Protein AF-A0A9E1DV16-F1 (afdb_monomer_lite)

Structure (mmCIF, N/CA/C/O backbone):
data_AF-A0A9E1DV16-F1
#
_entry.id   AF-A0A9E1DV16-F1
#
loop_
_atom_site.group_PDB
_atom_site.id
_atom_site.type_symbol
_atom_site.label_atom_id
_atom_site.label_alt_id
_atom_site.label_comp_id
_atom_site.label_asym_id
_atom_site.label_entity_id
_atom_site.label_seq_id
_atom_site.pdbx_PDB_ins_code
_atom_site.Cartn_x
_atom_site.Cartn_y
_atom_site.Cartn_z
_atom_site.occupancy
_atom_site.B_iso_or_equiv
_atom_site.auth_seq_id
_atom_site.auth_comp_id
_atom_site.auth_asym_id
_atom_site.auth_atom_id
_atom_site.pdbx_PDB_model_num
ATOM 1 N N . MET A 1 1 ? 3.325 21.677 4.084 1.00 32.19 1 MET A N 1
ATOM 2 C CA . MET A 1 1 ? 2.913 20.753 3.004 1.00 32.19 1 MET A CA 1
ATOM 3 C C . MET A 1 1 ? 4.189 20.144 2.440 1.00 32.19 1 MET A C 1
ATOM 5 O O . MET A 1 1 ? 4.919 20.843 1.748 1.00 32.19 1 MET A O 1
ATOM 9 N N . ASN A 1 2 ? 4.551 18.934 2.876 1.00 32.25 2 ASN A N 1
ATOM 10 C CA . ASN A 1 2 ? 5.851 18.340 2.553 1.00 32.25 2 ASN A CA 1
ATOM 11 C C . ASN A 1 2 ? 5.896 17.967 1.065 1.00 32.25 2 ASN A C 1
ATOM 13 O O . ASN A 1 2 ? 5.214 17.044 0.627 1.00 32.25 2 ASN A O 1
ATOM 17 N N . LYS A 1 3 ? 6.683 18.717 0.291 1.00 39.72 3 LYS A N 1
ATOM 18 C CA . LYS A 1 3 ? 7.217 18.258 -0.993 1.00 39.72 3 LYS A CA 1
ATOM 19 C C . LYS A 1 3 ? 8.236 17.147 -0.678 1.00 39.72 3 LYS A C 1
ATOM 21 O O . LYS A 1 3 ? 8.981 17.289 0.282 1.00 39.72 3 LYS A O 1
ATOM 26 N N . ASP A 1 4 ? 8.235 16.067 -1.462 1.00 52.50 4 ASP A N 1
ATOM 27 C CA . ASP A 1 4 ? 9.282 15.019 -1.526 1.00 52.50 4 ASP A CA 1
ATOM 28 C C . ASP A 1 4 ? 9.146 13.708 -0.717 1.00 52.50 4 ASP A C 1
ATOM 30 O O . ASP A 1 4 ? 10.133 12.990 -0.562 1.00 52.50 4 ASP A O 1
ATOM 34 N N . SER A 1 5 ? 7.956 13.265 -0.287 1.00 61.31 5 SER A N 1
ATOM 35 C CA . SER A 1 5 ? 7.841 11.935 0.361 1.00 61.31 5 SER A CA 1
ATOM 36 C C . SER A 1 5 ? 8.059 10.742 -0.589 1.00 61.31 5 SER A C 1
ATOM 38 O O . SER A 1 5 ? 8.352 9.639 -0.138 1.00 61.31 5 SER A O 1
ATOM 40 N N . GLY A 1 6 ? 7.949 10.913 -1.912 1.00 81.56 6 GLY A N 1
ATOM 41 C CA . GLY A 1 6 ? 8.072 9.809 -2.882 1.00 81.56 6 GLY A CA 1
ATOM 42 C C . GLY A 1 6 ? 6.940 8.771 -2.812 1.00 81.56 6 GLY A C 1
ATOM 43 O O . GLY A 1 6 ? 6.903 7.868 -3.638 1.00 81.56 6 GLY A O 1
ATOM 44 N N . PHE A 1 7 ? 5.998 8.930 -1.881 1.00 88.56 7 PHE A N 1
ATOM 45 C CA . PHE A 1 7 ? 4.775 8.146 -1.751 1.00 88.56 7 PHE A CA 1
ATOM 46 C C . PHE A 1 7 ? 3.690 8.946 -1.003 1.00 88.56 7 PHE A C 1
ATOM 48 O O . PHE A 1 7 ? 3.983 9.950 -0.348 1.00 88.56 7 PHE A O 1
ATOM 55 N N . ILE A 1 8 ? 2.446 8.482 -1.084 1.00 91.94 8 ILE A N 1
ATOM 56 C CA . ILE A 1 8 ? 1.288 8.913 -0.293 1.00 91.94 8 ILE A CA 1
ATOM 57 C C . ILE A 1 8 ? 0.661 7.650 0.301 1.00 91.94 8 ILE A C 1
ATOM 59 O O . ILE A 1 8 ? 0.519 6.657 -0.406 1.00 91.94 8 ILE A O 1
ATOM 63 N N . VAL A 1 9 ? 0.286 7.682 1.578 1.00 92.69 9 VAL A N 1
ATOM 64 C CA . VAL A 1 9 ? -0.544 6.651 2.217 1.00 92.69 9 VAL A CA 1
ATOM 65 C C . VAL A 1 9 ? -1.656 7.369 2.975 1.00 92.69 9 VAL A C 1
ATOM 67 O O . VAL A 1 9 ? -1.385 8.375 3.628 1.00 92.69 9 VAL A O 1
ATOM 70 N N . LYS A 1 10 ? -2.894 6.890 2.860 1.00 93.81 10 LYS A N 1
ATOM 71 C CA . LYS A 1 10 ? -4.089 7.492 3.465 1.00 93.81 10 LYS A CA 1
ATOM 72 C C . LYS A 1 10 ? -5.053 6.420 3.945 1.00 93.81 10 LYS A C 1
ATOM 74 O O . LYS A 1 10 ? -5.087 5.326 3.387 1.00 93.81 10 LYS A O 1
ATOM 79 N N . LEU A 1 11 ? -5.879 6.757 4.928 1.00 93.44 11 LEU A N 1
ATOM 80 C CA . LEU A 1 11 ? -7.037 5.947 5.288 1.00 93.44 11 LEU A CA 1
ATOM 81 C C . LEU A 1 11 ? -8.222 6.385 4.432 1.00 93.44 11 LEU A C 1
ATOM 83 O O . LEU A 1 11 ? -8.508 7.576 4.324 1.00 93.44 11 LEU A O 1
ATOM 87 N N . GLN A 1 12 ? -8.886 5.423 3.802 1.00 92.44 12 GLN A N 1
ATOM 88 C CA . GLN A 1 12 ? -10.090 5.640 3.011 1.00 92.44 12 GLN A CA 1
ATOM 89 C C . GLN A 1 12 ? -11.284 4.979 3.677 1.00 92.44 12 GLN A C 1
ATOM 91 O O . GLN A 1 12 ? -11.212 3.821 4.083 1.00 92.44 12 GLN A O 1
ATOM 96 N N . GLN A 1 13 ? -12.400 5.695 3.712 1.00 90.38 13 GLN A N 1
ATOM 97 C CA . GLN A 1 13 ? -13.663 5.213 4.250 1.00 90.38 13 GLN A CA 1
ATOM 98 C C . GLN A 1 13 ? -14.771 5.437 3.228 1.00 90.38 13 GLN A C 1
ATOM 100 O O . GLN A 1 13 ? -14.911 6.523 2.660 1.00 90.38 13 GLN A O 1
ATOM 105 N N . LYS A 1 14 ? -15.575 4.401 2.995 1.00 87.69 14 LYS A N 1
ATOM 106 C CA . LYS A 1 14 ? -16.737 4.493 2.113 1.00 87.69 14 LYS A CA 1
ATOM 107 C C . LYS A 1 14 ? -17.870 5.219 2.832 1.00 87.69 14 LYS A C 1
ATOM 109 O O . LYS A 1 14 ? -18.203 4.870 3.962 1.00 87.69 14 LYS A O 1
ATOM 114 N N . MET A 1 15 ? -18.488 6.185 2.163 1.00 86.81 15 MET A N 1
ATOM 115 C CA . MET A 1 15 ? -19.558 7.022 2.699 1.00 86.81 15 MET A CA 1
ATOM 116 C C . MET A 1 15 ? -20.834 6.860 1.876 1.00 86.81 15 MET A C 1
ATOM 118 O O . MET A 1 15 ? -20.827 7.014 0.658 1.00 86.81 15 MET A O 1
ATOM 122 N N . LYS A 1 16 ? -21.960 6.622 2.543 1.00 83.88 16 LYS A N 1
ATOM 123 C CA . LYS A 1 16 ? -23.297 6.642 1.945 1.00 83.88 16 LYS A CA 1
ATOM 124 C C . LYS A 1 16 ? -24.150 7.634 2.718 1.00 83.88 16 LYS A C 1
ATOM 126 O O . LYS A 1 16 ? -24.220 7.558 3.941 1.00 83.88 16 LYS A O 1
ATOM 131 N N . ASP A 1 17 ? -24.741 8.594 2.012 1.00 84.75 17 ASP A N 1
ATOM 132 C CA . ASP A 1 17 ? -25.580 9.646 2.603 1.00 84.75 17 ASP A CA 1
ATOM 133 C C . ASP A 1 17 ? -24.883 10.402 3.756 1.00 84.75 17 ASP A C 1
ATOM 135 O O . ASP A 1 17 ? -25.470 10.693 4.797 1.00 84.75 17 ASP A O 1
ATOM 139 N N . GLY A 1 18 ? -23.579 10.671 3.597 1.00 80.81 18 GLY A N 1
ATOM 140 C CA . GLY A 1 18 ? -22.757 11.360 4.599 1.00 80.81 18 GLY A CA 1
ATOM 141 C C . GLY A 1 18 ? -22.379 10.515 5.821 1.00 80.81 18 GLY A C 1
ATOM 142 O O . GLY A 1 18 ? -21.783 11.045 6.756 1.00 80.81 18 GLY A O 1
ATOM 143 N N . ARG A 1 19 ? -22.683 9.212 5.825 1.00 80.81 19 ARG A N 1
ATOM 144 C CA . ARG A 1 19 ? -22.344 8.288 6.915 1.00 80.81 19 ARG A CA 1
ATOM 145 C C . ARG A 1 19 ? -21.370 7.206 6.455 1.00 80.81 19 ARG A C 1
ATOM 147 O O . ARG A 1 19 ? -21.507 6.723 5.329 1.00 80.81 19 ARG A O 1
ATOM 154 N N . PRO A 1 20 ? -20.441 6.774 7.320 1.00 82.25 20 PRO A N 1
ATOM 155 C CA . PRO A 1 20 ? -19.632 5.594 7.068 1.00 82.25 20 PRO A CA 1
ATOM 156 C C . PRO A 1 20 ? -20.463 4.360 6.733 1.00 82.25 20 PRO A C 1
ATOM 158 O O . PRO A 1 20 ? -21.436 4.043 7.419 1.00 82.25 20 PRO A O 1
ATOM 161 N N . VAL A 1 21 ? -20.046 3.637 5.701 1.00 85.38 21 VAL A N 1
ATOM 162 C CA . VAL A 1 21 ? -20.566 2.310 5.380 1.00 85.38 21 VAL A CA 1
ATOM 163 C C . VAL A 1 21 ? -19.665 1.283 6.045 1.00 85.38 21 VAL A C 1
ATOM 165 O O . VAL A 1 21 ? -18.453 1.302 5.845 1.00 85.38 21 VAL A O 1
ATOM 168 N N . ALA A 1 22 ? -20.253 0.363 6.810 1.00 80.69 22 ALA A N 1
ATOM 169 C CA . ALA A 1 22 ? -19.508 -0.765 7.352 1.00 80.69 22 ALA A CA 1
ATOM 170 C C . ALA A 1 22 ? -18.920 -1.601 6.204 1.00 80.69 22 ALA A C 1
ATOM 172 O O . ALA A 1 22 ? -19.606 -1.927 5.233 1.00 80.69 22 ALA A O 1
ATOM 173 N N . GLN A 1 23 ? -17.633 -1.916 6.307 1.00 80.75 23 GLN A N 1
ATOM 174 C CA . GLN A 1 23 ? -16.916 -2.743 5.335 1.00 80.75 23 GLN A CA 1
ATOM 175 C C . GLN A 1 23 ? -16.410 -4.054 5.960 1.00 80.75 23 GLN A C 1
ATOM 177 O O . GLN A 1 23 ? -15.873 -4.893 5.247 1.00 80.75 23 GLN A O 1
ATOM 182 N N . SER A 1 24 ? -16.629 -4.240 7.269 1.00 86.06 24 SER A N 1
ATOM 183 C CA . SER A 1 24 ? -16.252 -5.431 8.042 1.00 86.06 24 SER A CA 1
ATOM 184 C C . SER A 1 24 ? -14.796 -5.861 7.839 1.00 86.06 24 SER A C 1
ATOM 186 O O . SER A 1 24 ? -14.503 -7.055 7.789 1.00 86.06 24 SER A O 1
ATOM 188 N N . TYR A 1 25 ? -13.881 -4.897 7.714 1.00 92.38 25 TYR A N 1
ATOM 189 C CA . TYR A 1 25 ? -12.456 -5.195 7.655 1.00 92.38 25 TYR A CA 1
ATOM 190 C C . TYR A 1 25 ? -11.948 -5.630 9.030 1.00 92.38 25 TYR A C 1
ATOM 192 O O . TYR A 1 25 ? -12.377 -5.102 10.059 1.00 92.38 25 TYR A O 1
ATOM 200 N N . SER A 1 26 ? -10.991 -6.554 9.053 1.00 93.62 26 SER A N 1
ATOM 201 C CA . SER A 1 26 ? -10.311 -6.985 10.275 1.00 93.62 26 SER A CA 1
ATOM 202 C C . SER A 1 26 ? -9.167 -6.024 10.622 1.00 93.62 26 SER A C 1
ATOM 204 O O . SER A 1 26 ? -7.994 -6.399 10.647 1.00 93.62 26 SER A O 1
ATOM 206 N N . HIS A 1 27 ? -9.525 -4.763 10.862 1.00 91.44 27 HIS A N 1
ATOM 207 C CA . HIS A 1 27 ? -8.625 -3.700 11.302 1.00 91.44 27 HIS A CA 1
ATOM 208 C C . HIS A 1 27 ? -8.948 -3.250 12.739 1.00 91.44 27 HIS A C 1
ATOM 210 O O . HIS A 1 27 ? -10.110 -3.325 13.151 1.00 91.44 27 HIS A O 1
ATOM 216 N N . PRO A 1 28 ? -7.956 -2.757 13.506 1.00 94.38 28 PRO A N 1
ATOM 217 C CA . PRO A 1 28 ? -6.551 -2.571 13.130 1.00 94.38 28 PRO A CA 1
ATOM 218 C C . PRO A 1 28 ? -5.801 -3.895 12.945 1.00 94.38 28 PRO A C 1
ATOM 220 O O . PRO A 1 28 ? -6.129 -4.900 13.569 1.00 94.38 28 PRO A O 1
ATOM 223 N N . ALA A 1 29 ? -4.782 -3.890 12.085 1.00 94.62 29 ALA A N 1
ATOM 224 C CA . ALA A 1 29 ? -3.950 -5.059 11.806 1.00 94.62 29 ALA A CA 1
ATOM 225 C C . ALA A 1 29 ? -2.467 -4.746 12.056 1.00 94.62 29 ALA A C 1
ATOM 227 O O . ALA A 1 29 ? -1.912 -3.827 11.453 1.00 94.62 29 ALA A O 1
ATOM 228 N N . ASP A 1 30 ? -1.814 -5.524 12.925 1.00 95.50 30 ASP A N 1
ATOM 229 C CA . ASP A 1 30 ? -0.396 -5.352 13.275 1.00 95.50 30 ASP A CA 1
ATOM 230 C C . ASP A 1 30 ? 0.499 -6.181 12.341 1.00 95.50 30 ASP A C 1
ATOM 232 O O . ASP A 1 30 ? 1.106 -7.178 12.730 1.00 95.50 30 ASP A O 1
ATOM 236 N N . ILE A 1 31 ? 0.534 -5.798 11.062 1.00 95.75 31 ILE A N 1
ATOM 237 C CA . ILE A 1 31 ? 1.433 -6.420 10.085 1.00 95.75 31 ILE A CA 1
ATOM 238 C C . ILE A 1 31 ? 2.785 -5.712 10.157 1.00 95.75 31 ILE A C 1
ATOM 240 O O . ILE A 1 31 ? 2.899 -4.519 9.857 1.00 95.75 31 ILE A O 1
ATOM 244 N N . GLY A 1 32 ? 3.817 -6.455 10.559 1.00 96.69 32 GLY A N 1
ATOM 245 C CA . GLY A 1 32 ? 5.169 -5.926 10.713 1.00 96.69 32 GLY A CA 1
ATOM 246 C C . GLY A 1 32 ? 5.750 -5.372 9.408 1.00 96.69 32 GLY A C 1
ATOM 247 O O . GLY A 1 32 ? 5.523 -5.913 8.325 1.00 96.69 32 GLY A O 1
ATOM 248 N N . THR A 1 33 ? 6.546 -4.306 9.526 1.00 97.56 33 THR A N 1
ATOM 249 C CA . THR A 1 33 ? 7.233 -3.657 8.397 1.00 97.56 33 THR A CA 1
ATOM 250 C C . THR A 1 33 ? 8.054 -4.641 7.568 1.00 97.56 33 THR A C 1
ATOM 252 O O . THR A 1 33 ? 8.051 -4.543 6.346 1.00 97.56 33 THR A O 1
ATOM 255 N N . GLU A 1 34 ? 8.738 -5.591 8.211 1.00 97.56 34 GLU A N 1
ATOM 256 C CA . GLU A 1 34 ? 9.531 -6.604 7.509 1.00 97.56 34 GLU A CA 1
ATOM 257 C C . GLU A 1 34 ? 8.634 -7.474 6.626 1.00 97.56 34 GLU A C 1
ATOM 259 O O . GLU A 1 34 ? 8.857 -7.535 5.424 1.00 97.56 34 GLU A O 1
ATOM 264 N N . ASN A 1 35 ? 7.551 -8.035 7.169 1.00 97.00 35 ASN A N 1
ATOM 265 C CA . ASN A 1 35 ? 6.607 -8.852 6.398 1.00 97.00 35 ASN A CA 1
ATOM 266 C C . ASN A 1 35 ? 6.021 -8.093 5.197 1.00 97.00 35 ASN A C 1
ATOM 268 O O . ASN A 1 35 ? 5.896 -8.661 4.116 1.00 97.00 35 ASN A O 1
ATOM 272 N N . LEU A 1 36 ? 5.705 -6.803 5.357 1.00 97.62 36 LEU A N 1
ATOM 273 C CA . LEU A 1 36 ? 5.242 -5.962 4.247 1.00 97.62 36 LEU A CA 1
ATOM 274 C C . LEU A 1 36 ? 6.338 -5.695 3.215 1.00 97.62 36 LEU A C 1
ATOM 276 O O . LEU A 1 36 ? 6.053 -5.661 2.022 1.00 97.62 36 LEU A O 1
ATOM 280 N N . ALA A 1 37 ? 7.584 -5.504 3.651 1.00 97.75 37 ALA A N 1
ATOM 281 C CA . ALA A 1 37 ? 8.705 -5.316 2.741 1.00 97.75 37 ALA A CA 1
ATOM 282 C C . ALA A 1 37 ? 8.963 -6.577 1.905 1.00 97.75 37 ALA A C 1
ATOM 284 O O . ALA A 1 37 ? 9.121 -6.472 0.691 1.00 97.75 37 ALA A O 1
ATOM 285 N N . TRP A 1 38 ? 8.933 -7.751 2.541 1.00 97.06 38 TRP A N 1
ATOM 286 C CA . TRP A 1 38 ? 9.001 -9.048 1.868 1.00 97.06 38 TRP A CA 1
ATOM 287 C C . TRP A 1 38 ? 7.840 -9.226 0.887 1.00 97.06 38 TRP A C 1
ATOM 289 O O . TRP A 1 38 ? 8.073 -9.514 -0.282 1.00 97.06 38 TRP A O 1
ATOM 299 N N . PHE A 1 39 ? 6.606 -8.954 1.322 1.00 96.50 39 PHE A N 1
ATOM 300 C CA . PHE A 1 39 ? 5.430 -9.022 0.455 1.00 96.50 39 PHE A CA 1
ATOM 301 C C . PHE A 1 39 ? 5.575 -8.130 -0.782 1.00 96.50 39 PHE A C 1
ATOM 303 O O . PHE A 1 39 ? 5.403 -8.609 -1.894 1.00 96.50 39 PHE A O 1
ATOM 310 N N . PHE A 1 40 ? 5.932 -6.851 -0.622 1.00 97.06 40 PHE A N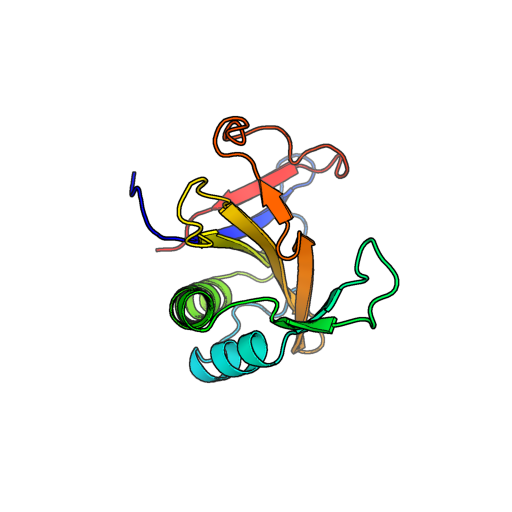 1
ATOM 311 C CA . PHE A 1 40 ? 6.084 -5.938 -1.759 1.00 97.06 40 PHE A CA 1
ATOM 312 C C . PHE A 1 40 ? 7.251 -6.297 -2.684 1.00 97.06 40 PHE A C 1
ATOM 314 O O . PHE A 1 40 ? 7.184 -5.977 -3.870 1.00 97.06 40 PHE A O 1
ATOM 321 N N . ASN A 1 41 ? 8.303 -6.929 -2.159 1.00 96.94 41 ASN A N 1
ATOM 322 C CA . ASN A 1 41 ? 9.438 -7.399 -2.949 1.00 96.94 41 ASN A CA 1
ATOM 323 C C . ASN A 1 41 ? 9.054 -8.541 -3.899 1.00 96.94 41 ASN A C 1
ATOM 325 O O . ASN A 1 41 ? 9.562 -8.590 -5.016 1.00 96.94 41 ASN A O 1
ATOM 329 N N . ASP A 1 42 ? 8.138 -9.409 -3.476 1.00 96.62 42 ASP A N 1
ATOM 330 C CA . ASP A 1 42 ? 7.688 -10.563 -4.263 1.00 96.62 42 ASP A CA 1
ATOM 331 C C . ASP A 1 42 ? 6.628 -10.208 -5.320 1.00 96.62 42 ASP A C 1
ATOM 333 O O . ASP A 1 42 ? 6.243 -11.054 -6.126 1.00 96.62 42 ASP A O 1
ATOM 337 N N . LEU A 1 43 ? 6.148 -8.960 -5.359 1.00 96.00 43 LEU A N 1
ATOM 338 C CA . LEU A 1 43 ? 5.161 -8.542 -6.352 1.00 96.00 43 LEU A CA 1
ATOM 339 C C . LEU A 1 43 ? 5.821 -8.221 -7.691 1.00 96.00 43 LEU A C 1
ATOM 341 O O . LEU A 1 43 ? 6.546 -7.230 -7.838 1.00 96.00 43 LEU A O 1
ATOM 345 N N . SER A 1 44 ? 5.461 -9.001 -8.704 1.00 95.19 44 SER A N 1
ATOM 346 C CA . SER A 1 44 ? 5.847 -8.800 -10.094 1.00 95.19 44 SER A CA 1
ATOM 347 C C . SER A 1 44 ? 4.631 -8.751 -11.023 1.00 95.19 44 SER A C 1
ATOM 349 O O . SER A 1 44 ? 3.510 -9.113 -10.664 1.00 95.19 44 SER A O 1
ATOM 351 N N . TYR A 1 45 ? 4.840 -8.241 -12.232 1.00 90.94 45 TYR A N 1
ATOM 352 C CA . TYR A 1 45 ? 3.866 -8.269 -13.316 1.00 90.94 45 TYR A CA 1
ATOM 353 C C . TYR A 1 45 ? 4.570 -8.589 -14.633 1.00 90.94 45 TYR A C 1
ATOM 355 O O . TYR A 1 45 ? 5.728 -8.224 -14.843 1.00 90.94 45 TYR A O 1
ATOM 363 N N . MET A 1 46 ? 3.854 -9.243 -15.543 1.00 90.25 46 MET A N 1
ATOM 364 C CA . MET A 1 46 ? 4.350 -9.502 -16.892 1.00 90.25 46 MET A CA 1
ATOM 365 C C . MET A 1 46 ? 4.108 -8.277 -17.769 1.00 90.25 46 MET A C 1
ATOM 367 O O . MET A 1 46 ? 2.981 -7.792 -17.879 1.00 90.25 46 MET A O 1
ATOM 371 N N . THR A 1 47 ? 5.154 -7.776 -18.422 1.00 84.00 47 THR A N 1
ATOM 372 C CA . THR A 1 47 ? 5.010 -6.777 -19.480 1.00 84.00 47 THR A CA 1
ATOM 373 C C . THR A 1 47 ? 5.019 -7.462 -20.839 1.00 84.00 47 THR A C 1
ATOM 375 O O . THR A 1 47 ? 5.892 -8.275 -21.142 1.00 84.00 47 THR A O 1
ATOM 378 N N . THR A 1 48 ? 4.032 -7.135 -21.672 1.00 73.94 48 THR A N 1
ATOM 379 C CA . THR A 1 48 ? 4.041 -7.524 -23.082 1.00 73.94 48 THR A CA 1
ATOM 380 C C . THR A 1 48 ? 4.766 -6.431 -23.867 1.00 73.94 48 THR A C 1
ATOM 382 O O . THR A 1 48 ? 4.291 -5.289 -23.899 1.00 73.94 48 THR A O 1
ATOM 385 N N . PRO A 1 49 ? 5.928 -6.716 -24.470 1.00 69.62 49 PRO A N 1
ATOM 386 C CA . PRO A 1 49 ? 6.621 -5.731 -25.286 1.00 69.62 49 PRO A CA 1
ATOM 387 C C . PRO A 1 49 ? 5.781 -5.350 -26.513 1.00 69.62 49 PRO A C 1
ATOM 389 O O . PRO A 1 49 ? 4.989 -6.131 -27.032 1.00 69.62 49 PRO A O 1
ATOM 392 N N . ARG A 1 50 ? 5.969 -4.117 -26.999 1.00 63.59 50 ARG A N 1
ATOM 393 C CA . ARG A 1 50 ? 5.287 -3.597 -28.202 1.00 63.59 50 ARG A CA 1
ATOM 394 C C . ARG A 1 50 ?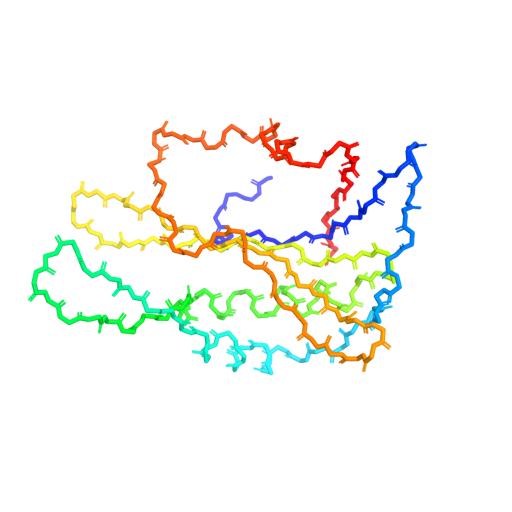 5.823 -4.189 -29.520 1.00 63.59 50 ARG A C 1
ATOM 396 O O . ARG A 1 50 ? 5.319 -3.838 -30.579 1.00 63.59 50 ARG A O 1
ATOM 403 N N . LEU A 1 51 ? 6.844 -5.045 -29.466 1.00 62.84 51 LEU A N 1
ATOM 404 C CA . LEU A 1 51 ? 7.483 -5.705 -30.611 1.00 62.84 51 LEU A CA 1
ATOM 405 C C . LEU A 1 51 ? 7.717 -7.195 -30.294 1.00 62.84 51 LEU A C 1
ATOM 407 O O . LEU A 1 51 ? 7.460 -7.593 -29.164 1.00 62.84 51 LEU A O 1
ATOM 411 N N . LEU A 1 52 ? 8.217 -7.971 -31.271 1.00 62.25 52 LEU A N 1
ATOM 412 C CA . LEU A 1 52 ? 8.556 -9.418 -31.263 1.00 62.25 52 LEU A CA 1
ATOM 413 C C . LEU A 1 52 ? 9.568 -9.871 -30.175 1.00 62.25 52 LEU A C 1
ATOM 415 O O . LEU A 1 52 ? 10.462 -10.670 -30.437 1.00 62.25 52 LEU A O 1
ATOM 419 N N . SER A 1 53 ? 9.488 -9.333 -28.968 1.00 68.62 53 SER A N 1
ATOM 420 C CA . SER A 1 53 ? 10.280 -9.749 -27.818 1.00 68.62 53 SER A CA 1
ATOM 421 C C . SER A 1 53 ? 9.421 -10.607 -26.894 1.00 68.62 53 SER A C 1
ATOM 423 O O . SER A 1 53 ? 8.193 -10.504 -26.893 1.00 68.62 53 SER A O 1
ATOM 425 N N . ASP A 1 54 ? 10.074 -11.453 -26.107 1.00 77.75 54 ASP A N 1
ATOM 426 C CA . ASP A 1 54 ? 9.391 -12.266 -25.109 1.00 77.75 54 ASP A CA 1
ATOM 427 C C . ASP A 1 54 ? 8.813 -11.387 -23.993 1.00 77.75 54 ASP A C 1
ATOM 429 O O . ASP A 1 54 ? 9.304 -10.287 -23.714 1.00 77.75 54 ASP A O 1
ATOM 433 N N . SER A 1 55 ? 7.745 -11.867 -23.355 1.00 83.38 55 SER A N 1
ATOM 434 C CA . SER A 1 55 ? 7.214 -11.240 -22.147 1.00 83.38 55 SER A CA 1
ATOM 435 C C . SER A 1 55 ? 8.302 -11.156 -21.079 1.00 83.38 55 SER A C 1
ATOM 437 O O . SER A 1 55 ? 8.968 -12.150 -20.797 1.00 83.38 55 SER A O 1
ATOM 439 N N . GLU A 1 56 ? 8.448 -9.988 -20.461 1.00 87.81 56 GLU A N 1
ATOM 440 C CA . GLU A 1 56 ? 9.427 -9.762 -19.399 1.00 87.81 56 GLU A CA 1
ATOM 441 C C . GLU A 1 56 ? 8.696 -9.623 -18.061 1.00 87.81 56 GLU A C 1
ATOM 443 O O . GLU A 1 56 ? 7.737 -8.856 -17.938 1.00 87.81 56 GLU A O 1
ATOM 448 N N . GLU A 1 57 ? 9.153 -10.349 -17.046 1.00 91.19 57 GLU A N 1
ATOM 449 C CA . GLU A 1 57 ? 8.695 -10.163 -15.674 1.00 91.19 57 GLU A CA 1
ATOM 450 C C . GLU A 1 57 ? 9.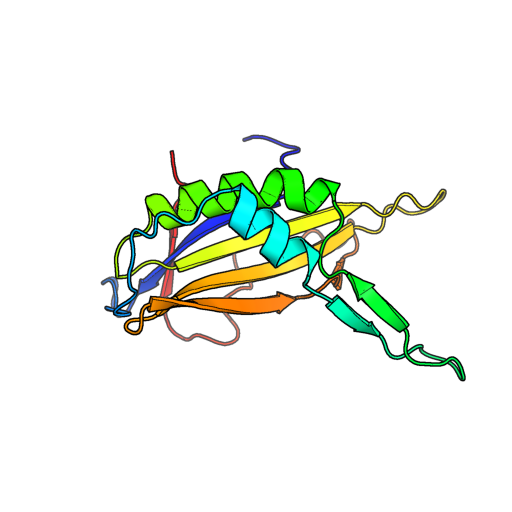356 -8.920 -15.073 1.00 91.19 57 GLU A C 1
ATOM 452 O O . GLU A 1 57 ? 10.575 -8.748 -15.136 1.00 91.19 57 GLU A O 1
ATOM 457 N N . ARG A 1 58 ? 8.556 -8.025 -14.489 1.00 90.56 58 ARG A N 1
ATOM 458 C CA . ARG A 1 58 ? 9.044 -6.787 -13.874 1.00 90.56 58 ARG A CA 1
ATOM 459 C C . ARG A 1 58 ? 8.503 -6.620 -12.460 1.00 90.56 58 ARG A C 1
ATOM 461 O O . ARG A 1 58 ? 7.328 -6.895 -12.233 1.00 90.56 58 ARG A O 1
ATOM 468 N N . PRO A 1 59 ? 9.307 -6.101 -11.519 1.00 94.00 59 PRO A N 1
ATOM 469 C CA . PRO A 1 59 ? 8.830 -5.840 -10.170 1.00 94.00 59 PRO A CA 1
ATOM 470 C C . PRO A 1 59 ? 7.812 -4.695 -10.169 1.00 94.00 59 PRO A C 1
ATOM 472 O O . PRO A 1 59 ? 7.957 -3.702 -10.894 1.00 94.00 59 PRO A O 1
ATOM 475 N N . VAL A 1 60 ? 6.792 -4.809 -9.321 1.00 94.31 60 VAL A N 1
ATOM 476 C CA . VAL A 1 60 ? 5.808 -3.742 -9.095 1.00 94.31 60 VAL A CA 1
ATOM 477 C C . VAL A 1 60 ? 6.467 -2.543 -8.409 1.00 94.31 60 VAL A C 1
ATOM 479 O O . VAL A 1 60 ? 6.185 -1.400 -8.779 1.00 94.31 60 VAL A O 1
ATOM 482 N N . PHE A 1 61 ? 7.378 -2.800 -7.465 1.00 93.44 61 PHE A N 1
ATOM 483 C CA . PHE A 1 61 ? 8.081 -1.787 -6.677 1.00 93.44 61 PHE A CA 1
ATOM 484 C C . PHE A 1 61 ? 9.597 -1.985 -6.728 1.00 93.44 61 PHE A C 1
ATOM 486 O O . PHE A 1 61 ? 10.094 -3.106 -6.718 1.00 93.44 61 PHE A O 1
ATOM 493 N N . GLN A 1 62 ? 10.361 -0.895 -6.716 1.00 91.94 62 GLN A N 1
ATOM 494 C CA . GLN A 1 62 ? 11.807 -0.960 -6.486 1.00 91.94 62 GLN A CA 1
ATOM 495 C C . GLN A 1 62 ? 12.135 -0.967 -4.987 1.00 91.94 62 GLN A C 1
ATOM 497 O O . GLN A 1 62 ? 11.407 -0.386 -4.186 1.00 91.94 62 GLN A O 1
ATOM 502 N N . ASN A 1 63 ? 13.309 -1.481 -4.601 1.00 91.75 63 ASN A N 1
ATOM 503 C CA . ASN A 1 63 ? 13.752 -1.545 -3.194 1.00 91.75 63 ASN A CA 1
ATOM 504 C C . ASN A 1 63 ? 13.636 -0.206 -2.443 1.00 91.75 63 ASN A C 1
ATOM 506 O O . ASN A 1 63 ? 13.288 -0.164 -1.266 1.00 91.75 63 ASN A O 1
ATOM 510 N N . ARG A 1 64 ? 13.902 0.921 -3.119 1.00 89.75 64 ARG A N 1
ATOM 511 C CA . ARG A 1 64 ? 13.760 2.257 -2.512 1.00 89.75 64 ARG A CA 1
ATOM 512 C C . ARG A 1 64 ? 12.310 2.634 -2.220 1.00 89.75 64 ARG A C 1
ATOM 514 O O . ARG A 1 64 ? 12.074 3.362 -1.261 1.00 89.75 64 ARG A O 1
ATOM 521 N N . GLU A 1 65 ? 11.372 2.188 -3.049 1.00 91.56 65 GLU A N 1
ATOM 522 C CA . GLU A 1 65 ? 9.939 2.367 -2.815 1.00 91.56 65 GLU A CA 1
ATOM 523 C C . GLU A 1 65 ? 9.488 1.474 -1.663 1.00 91.56 65 GLU A C 1
ATOM 525 O O . GLU A 1 65 ? 8.874 1.975 -0.728 1.00 91.56 65 GLU A O 1
ATOM 530 N N . ILE A 1 66 ? 9.901 0.203 -1.662 1.00 95.12 66 ILE A N 1
ATOM 531 C CA . ILE A 1 66 ? 9.586 -0.774 -0.609 1.00 95.12 66 ILE A CA 1
ATOM 532 C C . ILE A 1 66 ? 10.021 -0.261 0.770 1.00 95.12 66 ILE A C 1
ATOM 534 O O . ILE A 1 66 ? 9.201 -0.182 1.684 1.00 95.12 66 ILE A O 1
ATOM 538 N N . ASN A 1 67 ? 11.273 0.194 0.901 1.00 93.38 67 ASN A N 1
ATOM 539 C CA . ASN A 1 67 ? 11.832 0.701 2.163 1.00 93.38 67 ASN A CA 1
ATOM 540 C C . ASN A 1 67 ? 11.079 1.911 2.737 1.00 93.38 67 ASN A C 1
ATOM 542 O O . ASN A 1 67 ? 11.195 2.209 3.924 1.00 93.38 67 ASN A O 1
ATOM 546 N N . ARG A 1 68 ? 10.341 2.641 1.896 1.00 91.88 68 ARG A N 1
ATOM 547 C CA . ARG A 1 68 ? 9.544 3.805 2.297 1.00 91.88 68 ARG A CA 1
ATOM 548 C C . ARG A 1 68 ? 8.082 3.438 2.529 1.00 91.88 68 ARG A C 1
ATOM 550 O O . ARG A 1 68 ? 7.485 3.900 3.497 1.00 91.88 68 ARG A O 1
ATOM 557 N N . LEU A 1 69 ? 7.522 2.610 1.651 1.00 94.12 69 LEU A N 1
ATOM 558 C CA . LEU A 1 69 ? 6.112 2.250 1.648 1.00 94.12 69 LEU A CA 1
ATOM 559 C C . LEU A 1 69 ? 5.771 1.268 2.771 1.00 94.12 69 LEU A C 1
ATOM 561 O O . LEU A 1 69 ? 4.786 1.483 3.469 1.00 94.12 69 LEU A O 1
ATOM 565 N N . ALA A 1 70 ? 6.596 0.241 2.997 1.00 96.69 70 ALA A N 1
ATOM 566 C CA . ALA A 1 70 ? 6.357 -0.779 4.019 1.00 96.69 70 ALA A CA 1
ATOM 567 C C . ALA A 1 70 ? 6.120 -0.206 5.434 1.00 96.69 70 ALA A C 1
ATOM 569 O O . ALA A 1 70 ? 5.086 -0.527 6.024 1.00 96.69 70 ALA A O 1
ATOM 570 N N . PRO A 1 71 ? 6.975 0.685 5.986 1.00 96.62 71 PRO A N 1
ATOM 571 C CA . PRO A 1 71 ? 6.728 1.245 7.317 1.00 96.62 71 PRO A CA 1
ATOM 572 C C . PRO A 1 71 ? 5.506 2.174 7.360 1.00 96.62 71 PRO A C 1
ATOM 574 O O . PRO A 1 71 ? 4.814 2.231 8.378 1.00 96.62 71 PRO A O 1
ATOM 577 N N . ALA A 1 72 ? 5.218 2.896 6.272 1.00 95.88 72 ALA A N 1
ATOM 578 C CA . ALA A 1 72 ? 4.057 3.780 6.195 1.00 95.88 72 ALA A CA 1
ATOM 579 C C . ALA A 1 72 ? 2.744 2.986 6.154 1.00 95.88 72 ALA A C 1
ATOM 581 O O . ALA A 1 72 ? 1.804 3.299 6.880 1.00 95.88 72 ALA A O 1
ATOM 582 N N . VAL A 1 73 ? 2.706 1.919 5.355 1.00 97.00 73 VAL A N 1
ATOM 583 C CA . VAL A 1 73 ? 1.573 0.993 5.269 1.00 97.00 73 VAL A CA 1
ATOM 584 C C . VAL A 1 73 ? 1.373 0.243 6.584 1.00 97.00 73 VAL A C 1
ATOM 586 O O . VAL A 1 73 ? 0.244 0.181 7.055 1.00 97.00 73 VAL A O 1
ATOM 589 N N . SER A 1 74 ? 2.441 -0.265 7.211 1.00 97.38 74 SER A N 1
ATOM 590 C CA . SER A 1 74 ? 2.364 -0.929 8.524 1.00 97.38 74 SER A CA 1
ATOM 591 C C . SER A 1 74 ? 1.680 -0.027 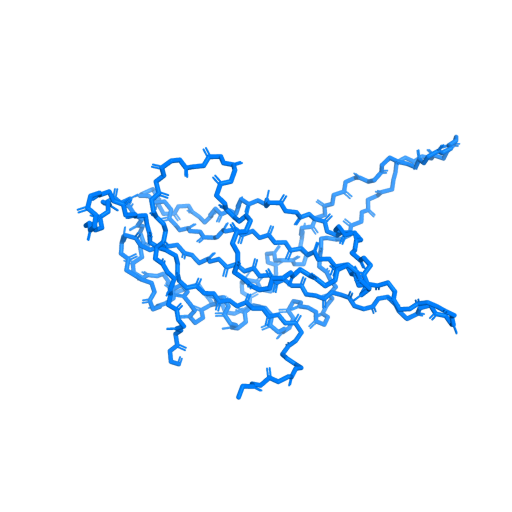9.553 1.00 97.38 74 SER A C 1
ATOM 593 O O . SER A 1 74 ? 0.716 -0.422 10.211 1.00 97.38 74 SER A O 1
ATOM 595 N N . ARG A 1 75 ? 2.112 1.240 9.624 1.00 96.75 75 ARG A N 1
ATOM 596 C CA . ARG A 1 75 ? 1.504 2.231 10.514 1.00 96.75 75 ARG A CA 1
ATOM 597 C C . ARG A 1 75 ? 0.044 2.501 10.164 1.00 96.75 75 ARG A C 1
ATOM 599 O O . ARG A 1 75 ? -0.777 2.586 11.071 1.00 96.75 75 ARG A O 1
ATOM 606 N N . ALA A 1 76 ? -0.288 2.637 8.885 1.00 96.38 76 ALA A N 1
ATOM 607 C CA . ALA A 1 76 ? -1.660 2.890 8.466 1.00 96.38 76 ALA A CA 1
ATOM 608 C C . ALA A 1 76 ? -2.586 1.711 8.814 1.00 96.38 76 ALA A C 1
ATOM 610 O O . ALA A 1 76 ? -3.645 1.930 9.389 1.00 96.38 76 ALA A O 1
ATOM 611 N N . LEU A 1 77 ? -2.163 0.466 8.571 1.00 96.44 77 LEU A N 1
ATOM 612 C CA . LEU A 1 77 ? -2.933 -0.741 8.909 1.00 96.44 77 LEU A CA 1
ATOM 613 C C . LEU A 1 77 ? -3.176 -0.879 10.417 1.00 96.44 77 LEU A C 1
ATOM 615 O O . LEU A 1 77 ? -4.251 -1.310 10.831 1.00 96.44 77 LEU A O 1
ATOM 619 N N . LYS A 1 78 ? -2.202 -0.469 11.235 1.00 96.56 78 LYS A N 1
ATOM 620 C CA . LYS A 1 78 ? -2.307 -0.468 12.699 1.00 96.56 78 LYS A CA 1
ATOM 621 C C . LYS A 1 78 ? -3.255 0.603 13.247 1.00 96.56 78 LYS A C 1
ATOM 623 O O . LYS A 1 78 ? -3.740 0.459 14.363 1.00 96.56 78 LYS A O 1
ATOM 628 N N . ASN A 1 79 ? -3.500 1.670 12.486 1.00 95.62 79 ASN A N 1
ATOM 629 C CA . ASN A 1 79 ? -4.374 2.779 12.885 1.00 95.62 79 ASN A CA 1
ATOM 630 C C . ASN A 1 79 ? -5.738 2.773 12.179 1.00 95.62 79 ASN A C 1
ATOM 632 O O . ASN A 1 79 ? -6.612 3.542 12.568 1.00 95.62 79 ASN A O 1
ATOM 636 N N . ALA A 1 80 ? -5.920 1.941 11.153 1.00 94.69 80 ALA A N 1
ATOM 637 C CA . ALA A 1 80 ? -7.196 1.784 10.472 1.00 94.69 80 ALA A CA 1
ATOM 638 C C . ALA A 1 80 ? -8.243 1.170 11.415 1.00 94.69 80 ALA A C 1
ATOM 640 O O . ALA A 1 80 ? -7.937 0.262 12.191 1.00 94.69 80 ALA A O 1
ATOM 641 N N . ASP A 1 81 ? -9.485 1.636 11.317 1.00 93.00 81 ASP A N 1
ATOM 642 C CA . ASP A 1 81 ? -10.637 0.979 11.934 1.00 93.00 81 ASP A CA 1
ATOM 643 C C . ASP A 1 81 ? -11.320 -0.015 10.972 1.00 93.00 81 ASP A C 1
ATOM 645 O O . ASP A 1 81 ? -11.010 -0.088 9.782 1.00 93.00 81 ASP A O 1
ATOM 649 N N . ALA A 1 82 ? -12.294 -0.778 11.477 1.00 92.56 82 ALA A N 1
ATOM 650 C CA . ALA A 1 82 ? -13.011 -1.814 10.722 1.00 92.56 82 ALA A CA 1
ATOM 651 C C . ALA A 1 82 ? -13.829 -1.307 9.507 1.00 92.56 82 ALA A C 1
ATOM 653 O O . ALA A 1 82 ? -14.395 -2.099 8.747 1.00 92.56 82 ALA A O 1
ATOM 654 N N . THR A 1 83 ? -13.938 0.007 9.318 1.00 91.25 83 THR A N 1
ATOM 655 C CA . THR A 1 83 ? -14.612 0.648 8.178 1.00 91.25 83 THR A CA 1
ATOM 656 C C . THR A 1 83 ? -13.634 1.257 7.175 1.00 91.25 83 THR A C 1
ATOM 658 O O . THR A 1 83 ? -14.047 1.686 6.094 1.00 91.25 83 THR A O 1
ATOM 661 N N . GLN A 1 84 ? -12.348 1.287 7.521 1.00 93.75 84 GLN A N 1
ATOM 662 C CA . GLN A 1 84 ? -11.302 1.942 6.758 1.00 93.75 84 GLN A CA 1
ATOM 663 C C . GLN A 1 84 ? -10.413 0.939 6.034 1.00 93.75 84 GLN A C 1
ATOM 665 O O . GLN A 1 84 ? -10.183 -0.172 6.493 1.00 93.75 84 GLN A O 1
ATOM 670 N N . ARG A 1 85 ? -9.868 1.374 4.905 1.00 95.19 85 ARG A N 1
ATOM 671 C CA . ARG A 1 85 ? -8.845 0.665 4.131 1.00 95.19 85 ARG A CA 1
ATOM 672 C C . ARG A 1 85 ? -7.660 1.588 3.887 1.00 95.19 85 ARG A C 1
ATOM 674 O O . ARG A 1 85 ? -7.805 2.811 3.916 1.00 95.19 85 ARG A O 1
ATOM 681 N N . VAL A 1 86 ? -6.492 1.022 3.626 1.00 96.50 86 VAL A N 1
ATOM 682 C CA . VAL A 1 86 ? -5.260 1.786 3.420 1.00 96.50 86 VAL A CA 1
ATOM 683 C C . VAL A 1 86 ? -5.057 2.024 1.932 1.00 96.50 86 VAL A C 1
ATOM 685 O O . VAL A 1 86 ? -4.747 1.106 1.182 1.00 96.50 86 VAL A O 1
ATOM 688 N N . HIS A 1 87 ? -5.209 3.264 1.493 1.00 96.25 87 HIS A N 1
ATOM 689 C CA . HIS A 1 87 ? -4.881 3.668 0.135 1.00 96.25 87 HIS A CA 1
ATOM 690 C C . HIS A 1 87 ? -3.421 4.091 0.040 1.00 96.25 87 HIS A C 1
ATOM 692 O O . HIS A 1 87 ? -2.931 4.814 0.910 1.00 96.25 87 HIS A O 1
ATOM 698 N N . PHE A 1 88 ? -2.731 3.691 -1.024 1.00 94.81 88 PHE A N 1
ATOM 699 C CA . PHE A 1 88 ? -1.357 4.101 -1.264 1.00 94.81 88 PHE A CA 1
ATOM 700 C C . PHE A 1 88 ? -1.114 4.549 -2.703 1.00 94.81 88 PHE A C 1
ATOM 702 O O . PHE A 1 88 ? -1.723 4.072 -3.659 1.00 94.81 88 PHE A O 1
ATOM 709 N N . THR A 1 89 ? -0.137 5.434 -2.852 1.00 92.81 89 THR A N 1
ATOM 710 C CA . THR A 1 89 ? 0.439 5.845 -4.129 1.00 92.81 89 THR A CA 1
ATOM 711 C C . THR A 1 89 ? 1.954 5.882 -3.977 1.00 92.81 89 THR A C 1
ATOM 713 O O . THR A 1 89 ? 2.469 6.665 -3.184 1.00 92.81 89 THR A O 1
ATOM 716 N N . SER A 1 90 ? 2.682 5.060 -4.725 1.00 91.50 90 SER A N 1
ATOM 717 C CA . SER A 1 90 ? 4.144 5.109 -4.831 1.00 91.50 90 SER A CA 1
ATOM 718 C C . SER A 1 90 ? 4.559 5.843 -6.097 1.00 91.50 90 SER A C 1
ATOM 720 O O . SER A 1 90 ? 3.938 5.683 -7.150 1.00 91.50 90 SER A O 1
ATOM 722 N N . PHE A 1 91 ? 5.622 6.640 -6.000 1.00 87.81 91 PHE A N 1
ATOM 723 C CA . PHE A 1 91 ? 6.175 7.384 -7.120 1.00 87.81 91 PHE A CA 1
ATOM 724 C C . PHE A 1 91 ? 7.603 6.944 -7.406 1.00 87.81 91 PHE A C 1
ATOM 726 O O . PHE A 1 91 ? 8.524 7.210 -6.628 1.00 87.81 91 PHE A O 1
ATOM 733 N N . ASN A 1 92 ? 7.796 6.363 -8.583 1.00 82.31 92 ASN A N 1
ATOM 734 C CA . ASN A 1 92 ? 9.107 6.024 -9.090 1.00 82.31 92 ASN A CA 1
ATOM 735 C C . ASN A 1 92 ? 9.606 7.100 -10.060 1.00 82.31 92 ASN A C 1
ATOM 737 O O . ASN A 1 92 ? 8.890 7.508 -10.975 1.00 82.31 92 ASN A O 1
ATOM 741 N N . TYR A 1 93 ? 10.852 7.536 -9.889 1.00 71.12 93 TYR A N 1
ATOM 742 C CA . TYR A 1 93 ? 11.532 8.400 -10.850 1.00 71.12 93 TYR A CA 1
ATOM 743 C C . TYR A 1 93 ? 12.550 7.568 -11.623 1.00 71.12 93 TYR A C 1
ATOM 745 O O . TYR A 1 93 ? 13.633 7.272 -11.107 1.00 71.12 93 TYR A O 1
ATOM 753 N N . SER A 1 94 ? 12.240 7.222 -12.874 1.00 60.78 94 SER A N 1
ATOM 754 C CA . SER A 1 94 ? 13.252 6.628 -13.743 1.00 60.78 94 SER A CA 1
ATOM 755 C C . SER A 1 94 ? 14.223 7.730 -14.167 1.00 60.78 94 SER A C 1
ATOM 757 O O . SER A 1 94 ? 13.831 8.685 -14.842 1.00 60.78 94 SER A O 1
ATOM 759 N N . ARG A 1 95 ? 15.490 7.627 -13.752 1.00 52.09 95 ARG A N 1
ATOM 760 C CA . ARG A 1 95 ? 16.559 8.562 -14.138 1.00 52.09 95 ARG A CA 1
ATOM 761 C C . ARG A 1 95 ? 17.004 8.299 -15.582 1.00 52.09 95 ARG A C 1
ATOM 763 O O . ARG A 1 95 ? 18.052 7.706 -15.808 1.00 52.09 95 ARG A O 1
ATOM 770 N N . GLY A 1 96 ? 16.200 8.721 -16.555 1.00 51.09 96 GLY A N 1
ATOM 771 C CA . GLY A 1 96 ? 16.651 8.893 -17.937 1.00 51.09 96 GLY A CA 1
ATOM 772 C C . GLY A 1 96 ? 17.364 10.239 -18.099 1.00 51.09 96 GLY A C 1
ATOM 773 O O . GLY A 1 96 ? 16.923 11.233 -17.529 1.00 51.09 96 GLY A O 1
ATOM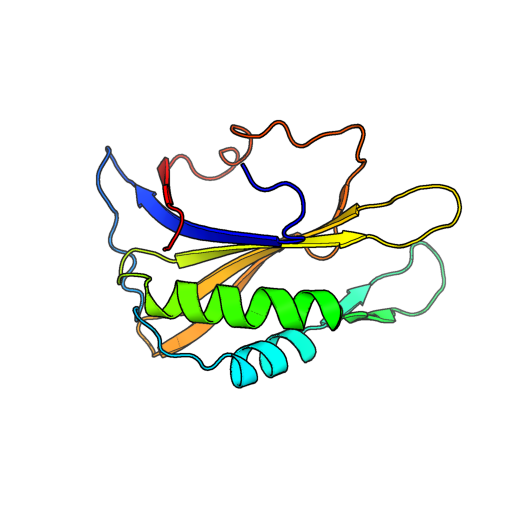 774 N N . LEU A 1 97 ? 18.455 10.281 -18.871 1.00 47.81 97 LEU A N 1
ATOM 775 C CA . LEU A 1 97 ? 19.332 11.457 -19.037 1.00 47.81 97 LEU A CA 1
ATOM 776 C C . LEU A 1 97 ? 18.660 12.707 -19.641 1.00 47.81 97 LEU A C 1
ATOM 778 O O . LEU A 1 97 ? 19.231 13.787 -19.534 1.00 47.81 97 LEU A O 1
ATOM 782 N N . LEU A 1 98 ? 17.483 12.587 -20.268 1.00 51.03 98 LEU A N 1
ATOM 783 C CA . LEU A 1 98 ? 16.846 13.693 -21.003 1.00 51.03 98 LEU A CA 1
ATOM 784 C C . LEU A 1 98 ? 15.365 13.935 -20.652 1.00 51.03 98 LEU A C 1
ATOM 786 O O . LEU A 1 98 ? 14.859 15.011 -20.944 1.00 51.03 98 LEU A O 1
ATOM 790 N N . PHE A 1 99 ? 14.681 12.999 -19.976 1.00 52.44 99 PHE A N 1
ATOM 791 C CA . PHE A 1 99 ? 13.280 13.161 -19.557 1.00 52.44 99 PHE A CA 1
ATOM 792 C C . PHE A 1 99 ? 13.025 12.461 -18.216 1.00 52.44 99 PHE A C 1
ATOM 794 O O . PHE A 1 99 ? 13.270 11.261 -18.073 1.00 52.44 99 PHE A O 1
ATOM 801 N N . GLN A 1 100 ? 12.505 13.200 -17.231 1.00 56.31 100 GLN A N 1
ATOM 802 C CA . GLN A 1 100 ? 12.045 12.630 -15.965 1.00 56.31 100 GLN A CA 1
ATOM 803 C C . GLN A 1 100 ? 10.671 11.990 -16.176 1.00 56.31 100 GLN A C 1
ATOM 805 O O . GLN A 1 100 ? 9.640 12.631 -15.996 1.00 56.31 100 GLN A O 1
ATOM 810 N N . LYS A 1 101 ? 10.641 10.715 -16.566 1.00 59.31 101 LYS A N 1
ATOM 811 C CA . LYS A 1 101 ? 9.398 9.944 -16.509 1.00 59.31 101 LYS A CA 1
ATOM 812 C C . LYS A 1 101 ? 9.124 9.553 -15.061 1.00 59.31 101 LYS A C 1
ATOM 814 O O . LYS A 1 101 ? 9.951 8.899 -14.416 1.00 59.31 101 LYS A O 1
ATOM 819 N N . ARG A 1 102 ? 7.964 9.967 -14.553 1.00 75.94 102 ARG A N 1
ATOM 820 C CA . ARG A 1 102 ? 7.449 9.521 -13.259 1.00 75.94 102 ARG A CA 1
ATOM 821 C C . ARG A 1 102 ? 6.531 8.336 -13.516 1.00 75.94 102 ARG A C 1
ATOM 823 O O . ARG A 1 102 ? 5.644 8.416 -14.362 1.00 75.94 102 ARG A O 1
ATOM 830 N N . ARG A 1 103 ? 6.762 7.231 -12.816 1.00 86.00 103 ARG A N 1
ATOM 831 C CA . ARG A 1 103 ? 5.856 6.082 -12.820 1.00 86.00 103 ARG A CA 1
ATOM 832 C C . ARG A 1 103 ? 5.097 6.057 -11.508 1.00 86.00 103 ARG A C 1
ATOM 834 O O . ARG A 1 103 ? 5.662 6.380 -10.462 1.00 86.00 103 ARG A O 1
ATOM 841 N N . ILE A 1 104 ? 3.822 5.713 -11.581 1.00 90.31 104 ILE A N 1
ATOM 842 C CA . ILE A 1 104 ? 2.938 5.626 -10.426 1.00 90.31 104 ILE A CA 1
ATOM 843 C C . ILE A 1 104 ? 2.478 4.184 -10.267 1.00 90.31 104 ILE A C 1
ATOM 845 O O . ILE A 1 104 ? 2.004 3.571 -11.224 1.00 90.31 104 ILE A O 1
ATOM 849 N N . THR A 1 105 ? 2.579 3.680 -9.043 1.00 93.00 105 THR A N 1
ATOM 850 C CA . THR A 1 105 ? 1.858 2.482 -8.612 1.00 93.00 105 THR A CA 1
ATOM 851 C C . THR A 1 105 ? 0.881 2.896 -7.524 1.00 93.00 105 THR A C 1
ATOM 853 O O . THR A 1 105 ? 1.276 3.509 -6.534 1.00 93.00 105 THR A O 1
ATOM 856 N N . GLN A 1 106 ? -0.395 2.593 -7.713 1.00 94.88 106 GLN A N 1
ATOM 857 C CA . GLN A 1 106 ? -1.478 2.986 -6.823 1.00 94.88 106 GLN A CA 1
ATOM 858 C C . GLN A 1 106 ? -2.348 1.779 -6.515 1.00 94.88 106 GLN A C 1
ATOM 860 O O . GLN A 1 106 ? -2.669 0.991 -7.406 1.00 94.88 106 GLN A O 1
ATOM 865 N N . GLY A 1 107 ? -2.773 1.672 -5.265 1.00 95.12 107 GLY A N 1
ATOM 866 C CA . GLY A 1 107 ? -3.669 0.612 -4.855 1.00 95.12 107 GLY A CA 1
ATOM 867 C C . GLY A 1 107 ? -4.245 0.823 -3.470 1.00 95.12 107 GLY A C 1
ATOM 868 O O . GLY A 1 107 ? -4.018 1.840 -2.811 1.00 95.12 107 GLY A O 1
ATOM 869 N N . THR A 1 108 ? -5.012 -0.166 -3.049 1.00 96.19 108 THR A N 1
ATOM 870 C CA . THR A 1 108 ? -5.682 -0.208 -1.760 1.00 96.19 108 THR A CA 1
ATOM 871 C C . THR A 1 108 ? -5.368 -1.523 -1.067 1.00 96.19 108 THR A C 1
ATOM 873 O O . THR A 1 108 ? -5.317 -2.572 -1.698 1.00 96.19 108 THR A O 1
ATOM 876 N N . LEU A 1 109 ? -5.151 -1.453 0.237 1.00 96.69 109 LEU A N 1
ATOM 877 C CA . LEU A 1 109 ? -4.759 -2.550 1.104 1.00 96.69 109 LEU A CA 1
ATOM 878 C C . LEU A 1 109 ? -5.780 -2.683 2.227 1.00 96.69 109 LEU A C 1
ATOM 880 O O . LEU A 1 109 ? -6.200 -1.677 2.805 1.00 96.69 109 LEU A O 1
ATOM 884 N N . PHE A 1 110 ? -6.169 -3.911 2.545 1.00 95.69 110 PHE A N 1
ATOM 885 C CA . PHE A 1 110 ? -7.084 -4.193 3.648 1.00 95.69 110 PHE A CA 1
ATOM 886 C C . PHE A 1 110 ? -6.912 -5.625 4.155 1.00 95.69 110 PHE A C 1
ATOM 888 O O . PHE A 1 110 ? -6.386 -6.487 3.450 1.00 95.69 110 PHE A O 1
ATOM 895 N N . VAL A 1 111 ? -7.365 -5.880 5.381 1.00 95.94 111 VAL A N 1
ATOM 896 C CA . VAL A 1 111 ? -7.521 -7.242 5.902 1.00 95.94 111 VAL A CA 1
ATOM 897 C C . VAL A 1 111 ? -9.007 -7.570 5.902 1.00 95.94 111 VAL A C 1
ATOM 899 O O . VAL A 1 111 ? -9.806 -6.825 6.470 1.00 95.94 111 VAL A O 1
ATOM 902 N N . ASP A 1 112 ? -9.399 -8.646 5.226 1.00 93.62 112 ASP A N 1
ATOM 903 C CA . ASP A 1 112 ? -10.804 -9.054 5.177 1.00 93.62 112 ASP A CA 1
ATOM 904 C C . ASP A 1 112 ? -11.270 -9.685 6.502 1.00 93.62 112 ASP A C 1
ATOM 906 O O . ASP A 1 112 ? -10.485 -9.914 7.423 1.00 93.62 112 ASP A O 1
ATOM 910 N N . ALA A 1 113 ? -12.569 -9.973 6.613 1.00 90.69 113 ALA A N 1
ATOM 911 C CA . ALA A 1 113 ? -13.147 -10.598 7.805 1.00 90.69 113 ALA A CA 1
ATOM 912 C C . ALA A 1 113 ? -12.597 -12.012 8.097 1.00 90.69 113 ALA A C 1
ATOM 914 O O . ALA A 1 113 ? -12.743 -12.501 9.215 1.00 90.69 113 ALA A O 1
ATOM 915 N N . GLY A 1 114 ? -11.987 -12.673 7.107 1.00 92.50 114 GLY A N 1
ATOM 916 C CA . GLY A 1 114 ? -11.314 -13.964 7.254 1.00 92.50 114 GLY A CA 1
ATOM 917 C C . GLY A 1 114 ? -9.859 -13.846 7.715 1.00 92.50 114 GLY A C 1
ATOM 918 O O . GLY A 1 114 ? -9.214 -14.870 7.925 1.00 92.50 114 GLY A O 1
ATOM 919 N N . GLY A 1 115 ? -9.343 -12.625 7.886 1.00 91.75 115 GLY A N 1
ATOM 920 C CA . GLY A 1 115 ? -7.960 -12.372 8.279 1.00 91.75 115 GLY A CA 1
ATOM 921 C C . GLY A 1 115 ? -6.969 -12.385 7.114 1.00 91.75 115 GLY A C 1
ATOM 922 O O . GLY A 1 115 ? -5.763 -12.337 7.357 1.00 91.75 115 GLY A O 1
ATOM 923 N N . ASN A 1 116 ? -7.430 -12.429 5.858 1.00 94.19 116 ASN A N 1
ATOM 924 C CA . ASN A 1 116 ? -6.524 -12.412 4.711 1.00 94.19 116 ASN A CA 1
ATOM 925 C C . ASN A 1 116 ? -6.097 -10.981 4.387 1.00 94.19 116 ASN A C 1
ATOM 927 O O . ASN A 1 116 ? -6.920 -10.063 4.331 1.00 94.19 116 ASN A O 1
ATOM 931 N N . PHE A 1 117 ? -4.805 -10.803 4.124 1.00 95.06 117 PHE A N 1
ATOM 932 C CA . PHE A 1 117 ? -4.259 -9.548 3.626 1.00 95.06 117 PHE A CA 1
ATOM 933 C C . PHE A 1 117 ? -4.483 -9.441 2.118 1.00 95.06 117 PHE A C 1
ATOM 935 O O . PHE A 1 117 ? -4.046 -10.301 1.356 1.00 95.06 117 PHE A O 1
ATOM 942 N N . ASN A 1 118 ? -5.160 -8.379 1.696 1.00 95.62 118 ASN A N 1
ATOM 943 C CA . ASN A 1 118 ? -5.560 -8.160 0.317 1.00 95.62 118 ASN A CA 1
ATOM 944 C C . ASN A 1 118 ? -4.945 -6.866 -0.225 1.00 95.62 118 ASN A C 1
ATOM 946 O O . ASN A 1 118 ? -4.840 -5.863 0.488 1.00 95.62 118 ASN A O 1
ATOM 950 N N . ILE A 1 119 ? -4.591 -6.888 -1.510 1.00 95.75 119 ILE A N 1
ATOM 951 C CA . ILE A 1 119 ? -4.159 -5.724 -2.281 1.00 95.75 119 ILE A CA 1
ATOM 952 C C . ILE A 1 119 ? -4.984 -5.631 -3.564 1.00 95.75 119 ILE A C 1
ATOM 954 O O . ILE A 1 119 ? -5.133 -6.613 -4.287 1.00 95.75 119 ILE A O 1
ATOM 958 N N . ASP A 1 120 ? -5.502 -4.442 -3.845 1.00 95.06 120 ASP A N 1
ATOM 959 C CA . ASP A 1 120 ? -6.199 -4.116 -5.085 1.00 95.06 120 ASP A CA 1
ATOM 960 C C . ASP A 1 120 ? -5.459 -2.978 -5.791 1.00 95.06 120 ASP A C 1
ATOM 962 O O . ASP A 1 120 ? -5.305 -1.884 -5.240 1.00 95.06 120 ASP A O 1
ATOM 966 N N . PHE A 1 121 ? -4.955 -3.244 -6.994 1.00 94.94 121 PHE A N 1
ATOM 967 C CA . PHE A 1 121 ? -4.183 -2.278 -7.762 1.00 94.94 121 PHE A CA 1
ATOM 968 C C . PHE A 1 121 ? -5.084 -1.470 -8.686 1.00 94.94 121 PHE A C 1
ATOM 970 O O . PHE A 1 121 ? -5.712 -2.005 -9.593 1.00 94.94 121 PHE A O 1
ATOM 977 N N . SER A 1 122 ? -5.045 -0.149 -8.530 1.00 92.75 122 SER A N 1
ATOM 978 C CA . SER A 1 122 ? -5.625 0.768 -9.511 1.00 92.75 122 SER A CA 1
ATOM 979 C C . SER A 1 122 ? -4.677 0.961 -10.693 1.00 92.75 122 SER A C 1
ATOM 981 O O . SER A 1 122 ? -5.102 0.900 -11.842 1.00 92.75 122 SER A O 1
ATOM 983 N N . TRP A 1 123 ? -3.382 1.159 -10.413 1.00 92.00 123 TRP A N 1
ATOM 984 C CA . TRP A 1 123 ? -2.335 1.341 -11.422 1.00 92.00 123 TRP A CA 1
ATOM 985 C C . TRP A 1 123 ? -1.042 0.648 -11.002 1.00 92.00 123 TRP A C 1
ATOM 987 O O . TRP A 1 123 ? -0.650 0.715 -9.839 1.00 92.00 123 TRP A O 1
ATOM 997 N N . ILE A 1 124 ? -0.338 0.055 -11.967 1.00 91.75 124 ILE A N 1
ATOM 998 C CA . ILE A 1 124 ? 0.988 -0.541 -11.773 1.00 91.75 124 ILE A CA 1
ATOM 999 C C . ILE A 1 124 ? 1.955 0.106 -12.759 1.00 91.75 124 ILE A C 1
ATOM 1001 O O . ILE A 1 124 ? 1.774 -0.011 -13.969 1.00 91.75 124 ILE A O 1
ATOM 1005 N N . ASN A 1 125 ? 2.997 0.772 -12.247 1.00 88.75 125 ASN A N 1
ATOM 1006 C CA . ASN A 1 125 ? 4.062 1.386 -13.050 1.00 88.75 125 ASN A CA 1
ATOM 1007 C C . ASN A 1 125 ? 3.575 2.270 -14.221 1.00 88.75 125 ASN A C 1
ATOM 1009 O O . ASN A 1 125 ? 4.259 2.382 -15.250 1.00 88.75 125 ASN A O 1
ATOM 1013 N N . GLN A 1 126 ? 2.424 2.926 -14.048 1.00 87.12 126 GLN A N 1
ATOM 1014 C CA . GLN A 1 126 ? 1.811 3.796 -15.045 1.00 87.12 126 GLN A CA 1
ATOM 1015 C C . GLN A 1 126 ? 2.697 5.022 -15.263 1.00 87.12 126 GLN A C 1
ATOM 1017 O O . GLN A 1 126 ? 2.991 5.750 -14.316 1.00 87.12 126 GLN A O 1
ATOM 1022 N N . GLU A 1 127 ? 3.131 5.256 -16.502 1.00 83.75 127 GLU A N 1
ATOM 1023 C CA . GLU A 1 127 ? 3.853 6.481 -16.849 1.00 83.75 127 GLU A CA 1
ATOM 1024 C C . GLU A 1 127 ? 2.895 7.674 -16.770 1.00 83.75 127 GLU A C 1
ATOM 1026 O O . GLU A 1 127 ? 1.804 7.636 -17.344 1.00 83.75 127 GLU A O 1
ATOM 1031 N N . VAL A 1 128 ? 3.314 8.730 -16.073 1.00 76.00 128 VAL A N 1
ATOM 1032 C CA . VAL A 1 128 ? 2.640 10.029 -16.071 1.00 76.00 128 VAL A CA 1
ATOM 1033 C C . VAL A 1 128 ? 3.601 11.105 -16.562 1.00 76.00 128 VAL A C 1
ATOM 1035 O O . VAL A 1 128 ? 4.769 11.148 -16.156 1.00 76.00 128 VAL A O 1
ATOM 1038 N N . ASN A 1 129 ? 3.115 11.980 -17.439 1.00 65.00 129 ASN A N 1
ATOM 1039 C CA . ASN A 1 129 ? 3.854 13.178 -17.815 1.00 65.00 129 ASN A CA 1
ATOM 1040 C C . ASN A 1 129 ? 3.782 14.180 -16.665 1.00 65.00 129 ASN A C 1
ATOM 1042 O O . ASN A 1 129 ? 2.717 14.425 -16.105 1.00 65.00 129 ASN A O 1
ATOM 1046 N N . LEU A 1 130 ? 4.919 14.776 -16.309 1.00 55.47 130 LEU A N 1
ATOM 1047 C CA . LEU A 1 130 ? 4.967 15.806 -15.267 1.00 55.47 130 LEU A CA 1
ATOM 1048 C C . LEU A 1 130 ? 4.231 17.094 -15.680 1.00 55.47 130 LEU A C 1
ATOM 1050 O O . LEU A 1 130 ? 3.806 17.844 -14.801 1.00 55.47 130 LEU A O 1
ATOM 1054 N N . ASP A 1 131 ? 4.047 17.306 -16.986 1.00 56.56 131 ASP A N 1
ATOM 1055 C CA . ASP A 1 131 ? 3.272 18.417 -17.552 1.00 56.56 131 ASP A CA 1
ATOM 1056 C C . ASP A 1 131 ? 1.755 18.187 -17.436 1.00 56.56 131 ASP A C 1
ATOM 1058 O O . ASP A 1 131 ? 0.993 19.143 -17.290 1.00 56.56 131 ASP A O 1
ATOM 1062 N N . ASP A 1 132 ? 1.324 16.923 -17.373 1.00 52.62 132 ASP A N 1
ATOM 1063 C CA . ASP A 1 132 ? -0.056 16.514 -17.095 1.00 52.62 132 ASP A CA 1
ATOM 1064 C C . ASP A 1 132 ? -0.276 16.399 -15.586 1.00 52.62 132 ASP A C 1
ATOM 1066 O O . ASP A 1 132 ? -0.766 15.373 -15.107 1.00 52.62 132 ASP A O 1
ATOM 1070 N N . GLN A 1 133 ? 0.146 17.413 -14.810 1.00 41.25 133 GLN A N 1
ATOM 1071 C CA . GLN A 1 133 ? 0.001 17.379 -13.354 1.00 41.25 133 GLN A CA 1
ATOM 1072 C C . GLN A 1 133 ? -1.390 16.848 -13.002 1.00 41.25 133 GLN A C 1
ATOM 1074 O O . GLN A 1 133 ? -2.374 17.474 -13.414 1.00 41.25 133 GLN A O 1
ATOM 1079 N N . PRO A 1 134 ? -1.499 15.730 -12.254 1.00 41.97 134 PRO A N 1
ATOM 1080 C CA . PRO A 1 134 ? -2.791 15.297 -11.773 1.00 41.97 134 PRO A CA 1
ATOM 1081 C C . PRO A 1 134 ? -3.275 16.449 -10.910 1.00 41.97 134 PRO A C 1
ATOM 1083 O O . PRO A 1 134 ? -2.702 16.720 -9.849 1.00 41.97 134 PRO A O 1
ATOM 1086 N N . LYS A 1 135 ? -4.256 17.201 -11.423 1.00 41.00 135 LYS A N 1
ATOM 1087 C CA . LYS A 1 135 ? -4.881 18.289 -10.689 1.00 41.00 135 LYS A CA 1
ATOM 1088 C C . LYS A 1 135 ? -5.370 17.650 -9.405 1.00 41.00 135 LYS A C 1
ATOM 1090 O O . LYS A 1 135 ? -6.274 16.816 -9.411 1.00 41.00 135 LYS A O 1
ATOM 1095 N N . GLY A 1 136 ? -4.672 17.957 -8.314 1.00 40.34 136 GLY A N 1
ATOM 1096 C CA . GLY A 1 136 ? -5.037 17.470 -7.002 1.00 40.34 136 GLY A CA 1
ATOM 1097 C C . GLY A 1 136 ? -6.513 17.772 -6.787 1.00 40.34 136 GLY A C 1
ATOM 1098 O O . GLY A 1 136 ? -6.933 18.905 -7.007 1.00 40.34 136 GLY A O 1
ATOM 1099 N N . ARG A 1 137 ? -7.258 16.747 -6.359 1.00 41.38 137 ARG A N 1
ATOM 1100 C CA . ARG A 1 137 ? -8.715 16.740 -6.158 1.00 41.38 137 ARG A CA 1
ATOM 1101 C C . ARG A 1 137 ? -9.518 16.877 -7.458 1.00 41.38 137 ARG A C 1
ATOM 1103 O O . ARG A 1 137 ? -9.699 17.984 -7.940 1.00 41.38 137 ARG A O 1
ATOM 1110 N N . SER A 1 138 ? -10.080 15.768 -7.952 1.00 41.06 138 SER A N 1
ATOM 1111 C CA . SER A 1 138 ? -11.502 15.665 -8.370 1.00 41.06 138 SER A CA 1
ATOM 1112 C C . SER A 1 138 ? -11.788 14.512 -9.347 1.00 41.06 138 SER A C 1
ATOM 1114 O O . SER A 1 138 ? -12.958 14.211 -9.567 1.00 41.06 138 SER A O 1
ATOM 1116 N N . GLU A 1 139 ? -10.793 13.844 -9.936 1.00 34.44 139 GLU A N 1
ATOM 1117 C CA . GLU A 1 139 ? -11.086 12.844 -10.988 1.00 34.44 139 GLU A CA 1
ATOM 1118 C C . GLU A 1 139 ? -11.289 11.406 -10.480 1.00 34.44 139 GLU A C 1
ATOM 1120 O O . GLU A 1 139 ? -11.711 10.540 -11.240 1.00 34.44 139 GLU A O 1
ATOM 1125 N N . PHE A 1 140 ? -11.135 11.155 -9.176 1.00 44.47 140 PHE A N 1
ATOM 1126 C CA . PHE A 1 140 ? -11.363 9.837 -8.555 1.00 44.47 140 PHE A CA 1
ATOM 1127 C C . PHE A 1 140 ? -12.848 9.410 -8.446 1.00 44.47 140 PHE A C 1
ATOM 1129 O O . PHE A 1 140 ? -13.153 8.458 -7.740 1.00 44.47 140 PHE A O 1
ATOM 1136 N N . ASN A 1 141 ? -13.771 10.085 -9.143 1.00 41.50 141 ASN A N 1
ATOM 1137 C CA . ASN A 1 141 ? -15.221 9.839 -9.072 1.00 41.50 141 ASN A CA 1
ATOM 1138 C C . ASN A 1 141 ? -15.832 9.163 -10.315 1.00 41.50 141 ASN A C 1
ATOM 1140 O O . ASN A 1 141 ? -17.045 8.961 -10.356 1.00 41.50 141 ASN A O 1
ATOM 1144 N N . GLN A 1 142 ? -15.055 8.795 -11.339 1.00 37.03 142 GLN A N 1
ATOM 1145 C CA . GLN A 1 142 ? -15.613 8.106 -12.515 1.00 37.03 142 GLN A CA 1
ATOM 1146 C C . GLN A 1 142 ? -15.647 6.586 -12.307 1.00 37.03 142 GLN A C 1
ATOM 1148 O O . GLN A 1 142 ? -14.918 5.835 -12.943 1.00 37.03 142 GLN A O 1
ATOM 1153 N N . GLY A 1 143 ? -16.488 6.137 -11.376 1.00 36.38 143 GLY A N 1
ATOM 1154 C CA . GLY A 1 143 ? -16.784 4.715 -11.176 1.00 36.38 143 GLY A CA 1
ATOM 1155 C C . GLY A 1 143 ? -17.637 4.429 -9.943 1.00 36.38 143 GLY A C 1
ATOM 1156 O O . GLY A 1 143 ? -18.500 3.559 -9.987 1.00 36.38 143 GLY A O 1
ATOM 1157 N N . ASP A 1 144 ? -17.471 5.215 -8.880 1.00 40.00 144 ASP A N 1
ATOM 1158 C CA . ASP A 1 144 ? -18.241 5.078 -7.646 1.00 40.00 144 ASP A CA 1
ATOM 1159 C C . ASP A 1 144 ? -19.157 6.295 -7.470 1.00 40.00 144 ASP A C 1
ATOM 1161 O O . ASP A 1 144 ? -18.715 7.390 -7.134 1.00 40.00 144 ASP A O 1
ATOM 1165 N N . SER A 1 145 ? -20.472 6.115 -7.624 1.00 36.53 145 SER A N 1
ATOM 1166 C CA . SER A 1 145 ? -21.482 7.097 -7.178 1.00 36.53 145 SER A CA 1
ATOM 1167 C C . SER A 1 145 ? -21.591 7.167 -5.642 1.00 36.53 145 SER A C 1
ATOM 1169 O O . SER A 1 145 ? -22.669 7.383 -5.092 1.00 36.53 145 SER A O 1
ATOM 1171 N N . ILE A 1 146 ? -20.490 6.919 -4.932 1.00 47.53 146 ILE A N 1
ATOM 1172 C CA . ILE A 1 146 ? -20.435 6.711 -3.490 1.00 47.53 146 ILE A CA 1
ATOM 1173 C C . ILE A 1 146 ? -19.293 7.572 -2.954 1.00 47.53 146 ILE A C 1
ATOM 1175 O O . ILE A 1 146 ? -18.162 7.463 -3.416 1.00 47.53 146 ILE A O 1
ATOM 1179 N N . GLY A 1 147 ? -19.592 8.462 -2.007 1.00 57.09 147 GLY A N 1
ATOM 1180 C CA . GLY A 1 147 ? -18.586 9.361 -1.447 1.00 57.09 147 GLY A CA 1
ATOM 1181 C C . GLY A 1 147 ? -17.472 8.576 -0.754 1.00 57.09 147 GLY A C 1
ATOM 1182 O O . GLY A 1 147 ? -17.737 7.585 -0.078 1.00 57.09 147 GLY A O 1
ATOM 1183 N N . VAL A 1 148 ? -16.226 9.021 -0.891 1.00 66.31 148 VAL A N 1
ATOM 1184 C CA . VAL A 1 148 ? -15.085 8.482 -0.139 1.00 66.31 148 VAL A CA 1
ATOM 1185 C C . VAL A 1 148 ? -14.525 9.600 0.730 1.00 66.31 148 VAL A C 1
ATOM 1187 O O . VAL A 1 148 ? -14.235 10.688 0.233 1.00 66.31 148 VAL A O 1
ATOM 1190 N N . ALA A 1 149 ? -14.401 9.346 2.032 1.00 74.06 149 ALA A N 1
ATOM 1191 C CA . ALA A 1 149 ? -13.682 10.224 2.948 1.00 74.06 149 ALA A CA 1
ATOM 1192 C C . ALA A 1 149 ? -12.231 9.743 3.071 1.00 74.06 149 ALA A C 1
ATOM 1194 O O . ALA A 1 149 ? -11.984 8.541 3.181 1.00 74.06 149 ALA A O 1
ATOM 1195 N N . GLU A 1 150 ? -11.283 10.682 3.051 1.00 80.88 150 GLU A N 1
ATOM 1196 C CA . GLU A 1 150 ? -9.858 10.403 3.235 1.00 80.88 150 GLU A CA 1
ATOM 1197 C C . GLU A 1 150 ? -9.326 11.131 4.466 1.00 80.88 150 GLU A C 1
ATOM 1199 O O . GLU A 1 150 ? -9.651 12.303 4.682 1.00 80.88 150 GLU A O 1
ATOM 1204 N N . SER A 1 151 ? -8.457 10.472 5.225 1.00 74.94 151 SER A N 1
ATOM 1205 C CA . SER A 1 151 ? -7.706 11.100 6.308 1.00 74.94 151 SER A CA 1
ATOM 1206 C C . SER A 1 151 ? -6.227 10.731 6.263 1.00 74.94 151 SER A C 1
ATOM 1208 O O . SER A 1 151 ? -5.836 9.634 5.845 1.00 74.94 151 SER A O 1
ATOM 1210 N N . ASP A 1 152 ? -5.403 11.678 6.709 1.00 71.06 152 ASP A N 1
ATOM 1211 C CA . ASP A 1 152 ? -4.013 11.414 7.062 1.00 71.06 152 ASP A CA 1
ATOM 1212 C C . ASP A 1 152 ? -3.975 10.686 8.418 1.00 71.06 152 ASP A C 1
ATOM 1214 O O . ASP A 1 152 ? -4.865 10.861 9.257 1.00 71.06 152 ASP A O 1
ATOM 1218 N N . PHE A 1 153 ? -2.945 9.875 8.643 1.00 57.34 153 PHE A N 1
ATOM 1219 C CA . PHE A 1 153 ? -2.671 9.253 9.940 1.00 57.34 153 PHE A CA 1
ATOM 1220 C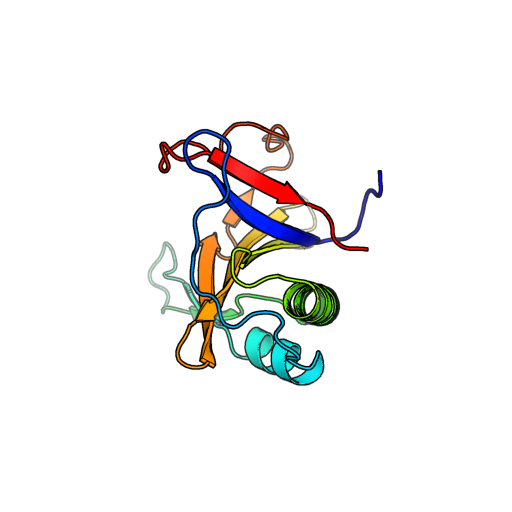 C . PHE A 1 153 ? -1.534 10.009 10.660 1.00 57.34 153 PHE A C 1
ATOM 1222 O O . PHE A 1 153 ? -0.661 10.554 9.979 1.00 57.34 153 PHE A O 1
ATOM 1229 N N . PRO A 1 154 ? -1.540 10.074 12.005 1.00 42.00 154 PRO A N 1
ATOM 1230 C CA . PRO A 1 154 ? -0.486 10.727 12.788 1.00 42.00 154 PRO A CA 1
ATOM 1231 C C . PRO A 1 154 ? 0.897 10.044 12.701 1.00 42.00 154 PRO A C 1
ATOM 1233 O O . PRO A 1 154 ? 0.998 8.818 12.441 1.00 42.00 154 PRO A O 1
#

pLDDT: mean 80.24, std 19.62, range [32.19, 97.75]

Secondary structure (DSSP, 8-state):
--S--SEEEEEEEEEETTEEPP-----S----HHHHHHHHHT-EEEE--SSSPPPEEEESS-HHHHHHHHHHHHHHHHH--TTEEEEEEEEEEEE-SS-EEEEEEEEEEEE-TTS-EEEEEEEEEEEE-TTS---SSSSTTSS-SSEEEEE---

Radius of gyration: 16.72 Å; chains: 1; bounding box: 45×35×44 Å

Foldseek 3Di:
DDDDLQKDKWKKFWADPNDTDQPQFPPLDQDDLVNQLVVQQPAWDWDDDPDPDDIDIDRLDDNVQSNRVSVQQNQCSHPDDRRIKMKMKGWDFDPDPPAGWIFIWIWIWTQHNVRDTDIGTPDGRHTDHVVPPPPPDDPPPVPDPIDMDIDDDD

Sequence (154 aa):
MNKDSGFIVKLQQKMKDGRPVAQSYSHPADIGTENLAWFFNDLSYMTTPRLLSDSEERPVFQNREINRLAPAVSRALKNADATQRVHFTSFNYSRGLLFQKRRITQGTLFVDAGGNFNIDFSWINQEVNLDDQPKGRSEFNQGDSIGVAESDFP